Protein AF-A0AA39W4H6-F1 (afdb_monomer_lite)

Foldseek 3Di:
DWDKDFAACAPVGNPGHQWIWTKDDDPVPFIKIFIDRNPHGQFIDHLVQLQWHWDWDDDPPDIDTDIDHNDDDDPQKDWDWHCYNVRKTFIWIDGNPPPDDDIDTPGIRQDGPQQAEAQWAADPPDPQRIDHDPQWDFPPDPDPPCDDSRHTHTDGPVVVVVD

Radius of gyration: 19.24 Å; chains: 1; bounding box: 50×40×56 Å

pLDDT: mean 80.56, std 13.61, range [41.25, 98.0]

Sequence (163 aa):
MSWSLVSWKSSQDPAPGVFSLVMSSNFSFGGILNIKHGSKIYWRCNERLFNLSFTPDYYGDHMNLYLTWADDLIDSKISRLVLDVSGQLKLQSWLRTDGVQEWHTVQVSTCGRSGCGAFSICSKNAQSPCGCLPGFSYAESNDSSAQEPHEKDCIGLHQQQQQ

InterPro domains:
  IPR000858 S-locus glycoprotein domain [PF00954] (62-137)

Secondary structure (DSSP, 8-state):
---EEEEEEETTEEEEEEEEEEEEEETTTEEEEEEEETTEEEEEE-GGGGTEEEEEEEETTEEEEEEEESSPPPTTEEEEEEE-TTS-EEEEEEESSSS--SPEEEEETTS-TTSS-TTEEE-TTSSSSEEEPTTEEE----------GGG--EEEHHHHTT-

Structure (mmCIF, N/CA/C/O backbone):
data_AF-A0AA39W4H6-F1
#
_entry.id   AF-A0AA39W4H6-F1
#
loop_
_atom_site.group_PDB
_atom_site.id
_atom_site.type_symbol
_atom_site.label_atom_id
_atom_site.label_alt_id
_atom_site.label_comp_id
_atom_site.label_asym_id
_atom_site.label_entity_id
_atom_site.label_seq_id
_atom_site.pdbx_PDB_ins_code
_atom_site.Cartn_x
_atom_site.Cartn_y
_atom_site.Cartn_z
_atom_site.occupancy
_atom_site.B_iso_or_equiv
_atom_site.auth_seq_id
_atom_site.auth_comp_id
_atom_site.auth_asym_id
_atom_site.auth_atom_id
_atom_site.pdbx_PDB_model_num
ATOM 1 N N . MET A 1 1 ? -3.328 11.790 -17.886 1.00 45.91 1 MET A N 1
ATOM 2 C CA . MET A 1 1 ? -3.578 10.353 -17.623 1.00 45.91 1 MET A CA 1
ATOM 3 C C . MET A 1 1 ? -3.294 10.080 -16.154 1.00 45.91 1 MET A C 1
ATOM 5 O O . MET A 1 1 ? -2.212 10.427 -15.707 1.00 45.91 1 MET A O 1
ATOM 9 N N . SER A 1 2 ? -4.239 9.522 -15.391 1.00 63.03 2 SER A N 1
ATOM 10 C CA . SER A 1 2 ? -3.952 9.021 -14.039 1.00 63.03 2 SER A CA 1
ATOM 11 C C . SER A 1 2 ? -3.600 7.544 -14.149 1.00 63.03 2 SER A C 1
ATOM 13 O O . SER A 1 2 ? -4.468 6.725 -14.444 1.00 63.03 2 SER A O 1
ATOM 15 N N . TRP A 1 3 ? -2.335 7.194 -13.967 1.00 69.69 3 TRP A N 1
ATOM 16 C CA . TRP A 1 3 ? -1.955 5.798 -13.807 1.00 69.69 3 TRP A CA 1
ATOM 17 C C . TRP A 1 3 ? -2.554 5.250 -12.500 1.00 69.69 3 TRP A C 1
ATOM 19 O O . TRP A 1 3 ? -2.782 5.993 -11.541 1.00 69.69 3 TRP A O 1
ATOM 29 N N . SER A 1 4 ? -2.820 3.946 -12.460 1.00 85.12 4 SER A N 1
ATOM 30 C CA . SER A 1 4 ? -3.297 3.263 -11.256 1.00 85.12 4 SER A CA 1
ATOM 31 C C . SER A 1 4 ? -2.751 1.844 -11.196 1.00 85.12 4 SER A C 1
ATOM 33 O O . SER A 1 4 ? -2.795 1.134 -12.200 1.00 85.12 4 SER A O 1
ATOM 35 N N . LEU A 1 5 ? -2.296 1.413 -10.020 1.00 92.19 5 LEU A N 1
ATOM 36 C CA . LEU A 1 5 ? -2.004 0.003 -9.749 1.00 92.19 5 LEU A CA 1
ATOM 37 C C . LEU A 1 5 ? -3.264 -0.635 -9.156 1.00 92.19 5 LEU A C 1
ATOM 39 O O . LEU A 1 5 ? -3.752 -0.169 -8.129 1.00 92.19 5 LEU A O 1
ATOM 43 N N . VAL A 1 6 ? -3.796 -1.672 -9.798 1.00 95.56 6 VAL A N 1
ATOM 44 C CA . VAL A 1 6 ? -5.030 -2.355 -9.375 1.00 95.56 6 VAL A CA 1
ATOM 45 C C . VAL A 1 6 ? -4.673 -3.709 -8.774 1.00 95.56 6 VAL A C 1
ATOM 47 O O . VAL A 1 6 ? -3.803 -4.405 -9.301 1.00 95.56 6 VAL A O 1
ATOM 50 N N . SER A 1 7 ? -5.311 -4.066 -7.659 1.00 96.62 7 SER A N 1
ATOM 51 C CA . SER A 1 7 ? -5.107 -5.370 -7.031 1.00 96.62 7 SER A CA 1
ATOM 52 C C . SER A 1 7 ? -5.609 -6.487 -7.938 1.00 96.62 7 SER A C 1
ATOM 54 O O . SER A 1 7 ? -6.449 -6.279 -8.813 1.00 96.62 7 SER A O 1
ATOM 56 N N . TRP A 1 8 ? -5.154 -7.705 -7.682 1.00 97.56 8 TRP A N 1
ATOM 57 C CA . TRP A 1 8 ? -5.826 -8.883 -8.218 1.00 97.56 8 TRP A CA 1
ATOM 58 C C . TRP A 1 8 ? -7.174 -9.086 -7.529 1.00 97.56 8 TRP A C 1
ATOM 60 O O . TRP A 1 8 ? -7.406 -8.590 -6.419 1.00 97.56 8 TRP A O 1
ATOM 70 N N . LYS A 1 9 ? -8.061 -9.825 -8.191 1.00 97.00 9 LYS A N 1
ATOM 71 C CA . LYS A 1 9 ? -9.357 -10.217 -7.646 1.00 97.00 9 LYS A CA 1
ATOM 72 C C . LYS A 1 9 ? -9.206 -11.265 -6.550 1.00 97.00 9 LYS A C 1
ATOM 74 O O . LYS A 1 9 ? -9.920 -11.212 -5.555 1.00 97.00 9 LYS A O 1
ATOM 79 N N . SER A 1 10 ? -8.270 -12.199 -6.713 1.00 96.50 10 SER A N 1
ATOM 80 C CA . SER A 1 10 ? -7.883 -13.154 -5.671 1.00 96.50 10 SER A CA 1
ATOM 81 C C . SER A 1 10 ? -6.444 -13.635 -5.867 1.00 96.50 10 SER A C 1
ATOM 83 O O . SER A 1 10 ? -5.806 -13.312 -6.865 1.00 96.50 10 SER A O 1
ATOM 85 N N . SER A 1 11 ? -5.913 -14.422 -4.927 1.00 94.94 11 SER A N 1
ATOM 86 C CA . SER A 1 11 ? -4.561 -14.991 -5.050 1.00 94.94 11 SER A CA 1
ATOM 87 C C . SER A 1 11 ? -4.411 -15.959 -6.230 1.00 94.94 11 SER A C 1
ATOM 89 O O . SER A 1 11 ? -3.287 -16.233 -6.637 1.00 94.94 11 SER A O 1
ATOM 91 N N . GLN A 1 12 ? -5.526 -16.457 -6.776 1.00 97.69 12 GLN A N 1
ATOM 92 C CA . GLN A 1 12 ? -5.573 -17.390 -7.906 1.00 97.69 12 GLN A CA 1
ATOM 93 C C . GLN A 1 12 ? -6.157 -16.762 -9.182 1.00 97.69 12 GLN A C 1
ATOM 95 O O . GLN A 1 12 ? -6.126 -17.388 -10.236 1.00 97.69 12 GLN A O 1
ATOM 100 N N . ASP A 1 13 ? -6.698 -15.542 -9.099 1.00 97.44 13 ASP A N 1
ATOM 101 C CA . ASP A 1 13 ? -7.360 -14.858 -10.213 1.00 97.44 13 ASP A CA 1
ATOM 102 C C . ASP A 1 13 ? -6.750 -13.460 -10.413 1.00 97.44 13 ASP A C 1
ATOM 104 O O . ASP A 1 13 ? -7.047 -12.550 -9.626 1.00 97.44 13 ASP A O 1
ATOM 108 N N . PRO A 1 14 ? -5.912 -13.272 -11.452 1.00 96.50 14 PRO A N 1
ATOM 109 C CA . PRO A 1 14 ? -5.250 -12.007 -11.740 1.00 96.50 14 PRO A CA 1
ATOM 110 C C . PRO A 1 14 ? -6.162 -10.963 -12.392 1.00 96.50 14 PRO A C 1
ATOM 112 O O . PRO A 1 14 ? -5.690 -9.867 -12.704 1.00 96.50 14 PRO A O 1
ATOM 115 N N . ALA A 1 15 ? -7.447 -11.267 -12.617 1.00 98.00 15 ALA A N 1
ATOM 116 C CA . ALA A 1 15 ? -8.406 -10.269 -13.072 1.00 98.00 15 ALA A CA 1
ATOM 117 C C . ALA A 1 15 ? -8.431 -9.049 -12.123 1.00 98.00 15 ALA A C 1
ATOM 119 O O . ALA A 1 15 ? -8.141 -9.194 -10.931 1.00 98.00 15 ALA A O 1
ATOM 120 N N . PRO A 1 16 ? -8.792 -7.847 -12.614 1.00 96.69 16 PRO A N 1
ATOM 121 C CA . PRO A 1 16 ? -8.850 -6.646 -11.784 1.00 96.69 16 PRO A CA 1
ATOM 122 C C . PRO A 1 16 ? -9.739 -6.827 -10.547 1.00 96.69 16 PRO A C 1
ATOM 124 O O . PRO A 1 16 ? -10.905 -7.216 -10.647 1.00 96.69 16 PRO A O 1
ATOM 127 N N . GLY A 1 17 ? -9.167 -6.549 -9.378 1.00 95.62 17 GLY A N 1
ATOM 128 C CA . GLY A 1 17 ? -9.847 -6.560 -8.091 1.00 95.62 17 GLY A CA 1
ATOM 129 C C . GLY A 1 17 ? -10.504 -5.224 -7.746 1.00 95.62 17 GLY A C 1
ATOM 130 O O . GLY A 1 17 ? -10.637 -4.324 -8.573 1.00 95.62 17 GLY A O 1
ATOM 131 N N . VAL A 1 18 ? -10.927 -5.103 -6.487 1.00 95.00 18 VAL A N 1
ATOM 132 C CA . VAL A 1 18 ? -11.693 -3.948 -5.982 1.00 95.00 18 VAL A CA 1
ATOM 133 C C . VAL A 1 18 ? -10.822 -2.820 -5.427 1.00 95.00 18 VAL A C 1
ATOM 135 O O . VAL A 1 18 ? -11.333 -1.725 -5.168 1.00 95.00 18 VAL A O 1
ATOM 138 N N . PHE A 1 19 ? -9.522 -3.068 -5.240 1.00 94.81 19 PHE A N 1
ATOM 139 C CA . PHE A 1 19 ? -8.594 -2.084 -4.700 1.00 94.81 19 PHE A CA 1
ATOM 140 C C . PHE A 1 19 ? -7.743 -1.451 -5.794 1.00 94.81 19 PHE A C 1
ATOM 142 O O . PHE A 1 19 ? -7.209 -2.135 -6.667 1.00 94.81 19 PHE A O 1
ATOM 149 N N . SER A 1 20 ? -7.555 -0.136 -5.710 1.00 94.62 20 SER A N 1
ATOM 150 C CA . SER A 1 20 ? -6.667 0.591 -6.619 1.00 94.62 20 SER A CA 1
ATOM 151 C C . SER A 1 20 ? -5.818 1.607 -5.872 1.00 94.62 20 SER A C 1
ATOM 153 O O . SER A 1 20 ? -6.350 2.420 -5.117 1.00 94.62 20 SER A O 1
ATOM 155 N N . LEU A 1 21 ? -4.516 1.609 -6.133 1.00 92.44 21 LEU A N 1
ATOM 156 C CA . LEU A 1 21 ? -3.599 2.660 -5.727 1.00 92.44 21 LEU A CA 1
ATOM 157 C C . LEU A 1 21 ? -3.635 3.769 -6.777 1.00 92.44 21 LEU A C 1
ATOM 159 O O . LEU A 1 21 ? -3.317 3.542 -7.946 1.00 92.44 21 LEU A O 1
ATOM 163 N N . VAL A 1 22 ? -3.995 4.969 -6.338 1.00 90.19 22 VAL A N 1
ATOM 164 C CA . VAL A 1 22 ? -4.007 6.174 -7.159 1.00 90.19 22 VAL A CA 1
ATOM 165 C C . VAL A 1 22 ? -3.214 7.286 -6.498 1.00 90.19 22 VAL A C 1
ATOM 167 O O . VAL A 1 22 ? -3.185 7.452 -5.273 1.00 90.19 22 VAL A O 1
ATOM 170 N N . MET A 1 23 ? -2.594 8.081 -7.350 1.00 83.69 23 MET A N 1
ATOM 171 C CA . MET A 1 23 ? -1.790 9.214 -6.956 1.00 83.69 23 MET A CA 1
ATOM 172 C C . MET A 1 23 ? -2.617 10.499 -6.997 1.00 83.69 23 MET A C 1
ATOM 174 O O . MET A 1 23 ? -3.350 10.751 -7.951 1.00 83.69 23 MET A O 1
ATOM 178 N N . SER A 1 24 ? -2.464 11.333 -5.974 1.00 80.12 24 SER A N 1
ATOM 179 C CA . SER A 1 24 ? -2.882 12.734 -6.020 1.00 80.12 24 SER A CA 1
ATOM 180 C C . SER A 1 24 ? -1.693 13.592 -5.617 1.00 80.12 24 SER A C 1
ATOM 182 O O . SER A 1 24 ? -1.200 13.454 -4.497 1.00 80.12 24 SER A O 1
ATOM 184 N N . SER A 1 25 ? -1.216 14.456 -6.508 1.00 67.50 25 SER A N 1
ATOM 185 C CA . SER A 1 25 ? -0.236 15.473 -6.141 1.00 67.50 25 SER A CA 1
ATOM 186 C C . SER A 1 25 ? -0.951 16.735 -5.682 1.00 67.50 25 SER A C 1
ATOM 188 O O . SER A 1 25 ? -1.947 17.158 -6.267 1.00 67.50 25 SER A O 1
ATOM 190 N N . ASN A 1 26 ? -0.437 17.343 -4.621 1.00 63.56 26 ASN A N 1
ATOM 191 C CA . ASN A 1 26 ? -0.724 18.732 -4.322 1.00 63.56 26 ASN A CA 1
ATOM 192 C C . ASN A 1 26 ? 0.633 19.432 -4.313 1.00 63.56 26 ASN A C 1
ATOM 194 O O . ASN A 1 26 ? 1.463 19.140 -3.455 1.00 63.56 26 ASN A O 1
ATOM 198 N N . PHE A 1 27 ? 0.887 20.277 -5.316 1.00 56.06 27 PHE A N 1
ATOM 199 C CA . PHE A 1 27 ? 2.217 20.825 -5.626 1.00 56.06 27 PHE A CA 1
ATOM 200 C C . PHE A 1 27 ? 2.916 21.494 -4.431 1.00 56.06 27 PHE A C 1
ATOM 202 O O . PHE A 1 27 ? 4.137 21.597 -4.414 1.00 56.06 27 PHE A O 1
ATOM 209 N N . SER A 1 28 ? 2.162 21.895 -3.408 1.00 58.03 28 SER A N 1
ATOM 210 C CA . SER A 1 28 ? 2.679 22.554 -2.209 1.00 58.03 28 SER A CA 1
ATOM 211 C C . SER A 1 28 ? 3.132 21.617 -1.077 1.00 58.03 28 SER A C 1
ATOM 213 O O . SER A 1 28 ? 3.814 22.086 -0.172 1.00 58.03 28 SER A O 1
ATOM 215 N N . PHE A 1 29 ? 2.772 20.324 -1.075 1.00 55.12 29 PHE A N 1
ATOM 216 C CA . PHE A 1 29 ? 2.934 19.450 0.110 1.00 55.12 29 PHE A CA 1
ATOM 217 C C . PHE A 1 29 ? 3.589 18.090 -0.168 1.00 55.12 29 PHE A C 1
ATOM 219 O O . PHE A 1 29 ? 3.551 17.197 0.680 1.00 55.12 29 PHE A O 1
ATOM 226 N N . GLY A 1 30 ? 4.196 17.929 -1.343 1.00 67.31 30 GLY A N 1
ATOM 227 C CA . GLY A 1 30 ? 4.603 16.616 -1.821 1.00 67.31 30 GLY A CA 1
ATOM 228 C C . GLY A 1 30 ? 3.392 15.801 -2.258 1.00 67.31 30 GLY A C 1
ATOM 229 O O . GLY A 1 30 ? 2.287 16.311 -2.477 1.00 67.31 30 GLY A O 1
ATOM 230 N N . GLY A 1 31 ? 3.610 14.517 -2.448 1.00 78.69 31 GLY A N 1
ATOM 231 C CA . GLY A 1 31 ? 2.595 13.673 -3.014 1.00 78.69 31 GLY A CA 1
ATOM 232 C C . GLY A 1 31 ? 1.776 12.890 -1.997 1.00 78.69 31 GLY A C 1
ATOM 233 O O . GLY A 1 31 ? 2.066 12.819 -0.799 1.00 78.69 31 GLY A O 1
ATOM 234 N N . ILE A 1 32 ? 0.661 12.342 -2.467 1.00 86.06 32 ILE A N 1
ATOM 235 C CA . ILE A 1 32 ? -0.212 11.513 -1.649 1.00 86.06 32 ILE A CA 1
ATOM 236 C C . ILE A 1 32 ? -0.562 10.247 -2.422 1.00 86.06 32 ILE A C 1
ATOM 238 O O . ILE A 1 32 ? -1.083 10.291 -3.541 1.00 86.06 32 ILE A O 1
ATOM 242 N N . LEU A 1 33 ? -0.302 9.114 -1.778 1.00 88.56 33 LEU A N 1
ATOM 243 C CA . LEU A 1 33 ? -0.764 7.799 -2.183 1.00 88.56 33 LEU A CA 1
ATOM 244 C C . LEU A 1 33 ? -2.130 7.543 -1.557 1.00 88.56 33 LEU A C 1
ATOM 246 O O . LEU A 1 33 ? -2.301 7.675 -0.343 1.00 88.56 33 LEU A O 1
ATOM 250 N N . ASN A 1 34 ? -3.098 7.162 -2.384 1.00 89.81 34 ASN A N 1
ATOM 251 C CA . ASN A 1 34 ? -4.436 6.790 -1.945 1.00 89.81 34 ASN A CA 1
ATOM 252 C C . ASN A 1 34 ? -4.719 5.362 -2.402 1.00 89.81 34 ASN A C 1
ATOM 254 O O . ASN A 1 34 ? -4.636 5.081 -3.595 1.00 89.81 34 ASN A O 1
ATOM 258 N N . ILE A 1 35 ? -5.109 4.484 -1.485 1.00 92.00 35 ILE A N 1
ATOM 259 C CA . ILE A 1 35 ? -5.711 3.201 -1.844 1.00 92.00 35 ILE A CA 1
ATOM 260 C C . ILE A 1 35 ? -7.218 3.396 -1.769 1.00 92.00 35 ILE A C 1
ATOM 262 O O . ILE A 1 35 ? -7.759 3.808 -0.739 1.00 92.00 35 ILE A O 1
ATOM 266 N N . LYS A 1 36 ? -7.887 3.138 -2.885 1.00 91.88 36 LYS A N 1
ATOM 267 C CA . LYS A 1 36 ? -9.340 3.142 -2.979 1.00 91.88 36 LYS A CA 1
ATOM 268 C C . LYS A 1 36 ? -9.881 1.729 -2.860 1.00 91.88 36 LYS A C 1
ATOM 270 O O . LYS A 1 36 ? -9.279 0.815 -3.412 1.00 91.88 36 LYS A O 1
ATOM 275 N N . HIS A 1 37 ? -11.030 1.597 -2.210 1.00 91.44 37 HIS A N 1
ATOM 276 C CA . HIS A 1 37 ? -11.903 0.433 -2.292 1.00 91.44 37 HIS A CA 1
ATOM 277 C C . HIS A 1 37 ? -13.143 0.858 -3.093 1.00 91.44 37 HIS A C 1
ATOM 279 O O . HIS A 1 37 ? -13.986 1.619 -2.606 1.00 91.44 37 HIS A O 1
ATOM 285 N N . GLY A 1 38 ? -13.192 0.485 -4.374 1.00 87.88 38 GLY A N 1
ATOM 286 C CA . GLY A 1 38 ? -14.148 1.061 -5.323 1.00 87.88 38 GLY A CA 1
ATOM 287 C C . GLY A 1 38 ? -13.985 2.584 -5.452 1.00 87.88 38 GLY A C 1
ATOM 288 O O . GLY A 1 38 ? -12.946 3.078 -5.890 1.00 87.88 38 GLY A O 1
ATOM 289 N N . SER A 1 39 ? -15.011 3.351 -5.070 1.00 85.50 39 SER A N 1
ATOM 290 C CA . SER A 1 39 ? -14.997 4.822 -5.129 1.00 85.50 39 SER A CA 1
ATOM 291 C C . SER A 1 39 ? -14.483 5.502 -3.853 1.00 85.50 39 SER A C 1
ATOM 293 O O . SER A 1 39 ? -14.145 6.688 -3.895 1.00 85.50 39 SER A O 1
ATOM 295 N N . LYS A 1 40 ? -14.400 4.778 -2.729 1.00 86.81 40 LYS A N 1
ATOM 296 C CA . LYS A 1 40 ? -14.022 5.332 -1.422 1.00 86.81 40 LYS A CA 1
ATOM 297 C C . LYS A 1 40 ? -12.515 5.282 -1.222 1.00 86.81 40 LYS A C 1
ATOM 299 O O . LYS A 1 40 ? -11.871 4.310 -1.607 1.00 86.81 40 LYS A O 1
ATOM 304 N N . ILE A 1 41 ? -11.950 6.312 -0.595 1.00 86.12 41 ILE A N 1
ATOM 305 C CA . ILE A 1 41 ? -10.551 6.297 -0.156 1.00 86.12 41 ILE A CA 1
ATOM 306 C C . ILE A 1 41 ? -10.498 5.527 1.158 1.00 86.12 41 ILE A C 1
ATOM 308 O O . ILE A 1 41 ? -10.953 6.027 2.178 1.00 86.12 41 ILE A O 1
ATOM 312 N N . TYR A 1 42 ? -9.955 4.319 1.090 1.00 83.56 42 TYR A N 1
ATOM 313 C CA . TYR A 1 42 ? -9.783 3.414 2.221 1.00 83.56 42 TYR A CA 1
ATOM 314 C C . TYR A 1 42 ? -8.515 3.761 3.013 1.00 83.56 42 TYR A C 1
ATOM 316 O O . TYR A 1 42 ? -8.503 3.801 4.237 1.00 83.56 42 TYR A O 1
ATOM 324 N N . TRP A 1 43 ? -7.430 4.094 2.311 1.00 87.69 43 TRP A N 1
ATOM 325 C CA . TRP A 1 43 ? -6.150 4.401 2.942 1.00 87.69 43 TRP A CA 1
ATOM 326 C C . TRP A 1 43 ? -5.448 5.567 2.258 1.00 87.69 43 TRP A C 1
ATOM 328 O O . TRP A 1 43 ? -5.513 5.725 1.036 1.00 87.69 43 TRP A O 1
ATOM 338 N N . ARG A 1 44 ? -4.732 6.370 3.048 1.00 87.75 44 ARG A N 1
ATOM 339 C CA . ARG A 1 44 ? -3.934 7.499 2.568 1.00 87.75 44 ARG A CA 1
ATOM 340 C C . ARG A 1 44 ? -2.618 7.632 3.327 1.00 87.75 44 ARG A C 1
ATOM 342 O O . ARG A 1 44 ? -2.608 7.640 4.559 1.00 87.75 44 ARG A O 1
ATOM 349 N N . CYS A 1 45 ? -1.522 7.849 2.606 1.00 85.81 45 CYS A N 1
ATOM 350 C CA . CYS A 1 45 ? -0.248 8.276 3.188 1.00 85.81 45 CYS A CA 1
ATOM 351 C C . CYS A 1 45 ? 0.599 9.061 2.178 1.00 85.81 45 CYS A C 1
ATOM 353 O O . CYS A 1 45 ? 0.257 9.155 1.001 1.00 85.81 45 CYS A O 1
ATOM 355 N N . ASN A 1 46 ? 1.704 9.628 2.647 1.00 87.00 46 ASN A N 1
ATOM 356 C CA . ASN A 1 46 ? 2.715 10.244 1.794 1.00 87.00 46 ASN A CA 1
ATOM 357 C C . ASN A 1 46 ? 3.621 9.163 1.158 1.00 87.00 46 ASN A C 1
ATOM 359 O O . ASN A 1 46 ? 3.829 8.099 1.745 1.00 87.00 46 ASN A O 1
ATOM 363 N N . GLU A 1 47 ? 4.167 9.436 -0.029 1.00 83.75 47 GLU A N 1
ATOM 364 C CA . GLU A 1 47 ? 5.071 8.546 -0.780 1.00 83.75 47 GLU A CA 1
ATOM 365 C C . GLU A 1 47 ? 6.277 8.054 0.008 1.00 83.75 47 GLU A C 1
ATOM 367 O O . GLU A 1 47 ? 6.715 6.914 -0.173 1.00 83.75 47 GLU A O 1
ATOM 372 N N . ARG A 1 48 ? 6.788 8.889 0.917 1.00 84.62 48 ARG A N 1
ATOM 373 C CA . ARG A 1 48 ? 8.013 8.615 1.667 1.00 84.62 48 ARG A CA 1
ATOM 374 C C . ARG A 1 48 ? 7.888 7.373 2.540 1.00 84.62 48 ARG A C 1
ATOM 376 O O . ARG A 1 48 ? 8.900 6.745 2.828 1.00 84.62 48 ARG A O 1
ATOM 383 N N . LEU A 1 49 ? 6.665 6.967 2.909 1.00 84.44 49 LEU A N 1
ATOM 384 C CA . LEU A 1 49 ? 6.438 5.731 3.667 1.00 84.44 49 LEU A CA 1
ATOM 385 C C . LEU A 1 49 ? 7.039 4.504 2.964 1.00 84.44 49 LEU A C 1
ATOM 387 O O . LEU A 1 49 ? 7.497 3.585 3.642 1.00 84.44 49 LEU A O 1
ATOM 391 N N . PHE A 1 50 ? 7.034 4.497 1.630 1.00 86.81 50 PHE A N 1
ATOM 392 C CA . PHE A 1 50 ? 7.529 3.405 0.792 1.00 86.81 50 PHE A CA 1
ATOM 393 C C . PHE A 1 50 ? 8.858 3.731 0.093 1.00 86.81 50 PHE A C 1
ATOM 395 O O . PHE A 1 50 ? 9.238 3.022 -0.834 1.00 86.81 50 PHE A O 1
ATOM 402 N N . ASN A 1 51 ? 9.563 4.777 0.537 1.00 86.12 51 ASN A N 1
ATOM 403 C CA . ASN A 1 51 ? 10.774 5.298 -0.104 1.00 86.12 51 ASN A CA 1
ATOM 404 C C . ASN A 1 51 ? 10.584 5.637 -1.594 1.00 86.12 51 ASN A C 1
ATOM 406 O O . ASN A 1 51 ? 11.404 5.297 -2.449 1.00 86.12 51 ASN A O 1
ATOM 410 N N . LEU A 1 52 ? 9.452 6.264 -1.908 1.00 86.69 52 LEU A N 1
ATOM 411 C CA . LEU A 1 52 ? 9.113 6.679 -3.262 1.00 86.69 52 LEU A CA 1
ATOM 412 C C . LEU A 1 52 ? 9.203 8.198 -3.384 1.00 86.69 52 LEU A C 1
ATOM 414 O O . LEU A 1 52 ? 9.041 8.918 -2.399 1.00 86.69 52 LEU A O 1
ATOM 418 N N . SER A 1 53 ? 9.431 8.668 -4.604 1.00 84.75 53 SER A N 1
ATOM 419 C CA . SER A 1 53 ? 9.500 10.078 -4.957 1.00 84.75 53 SER A CA 1
ATOM 420 C C . SER A 1 53 ? 8.629 10.373 -6.171 1.00 84.75 53 SER A C 1
ATOM 422 O O . SER A 1 53 ? 8.498 9.563 -7.092 1.00 84.75 53 SER A O 1
ATOM 424 N N . PHE A 1 54 ? 8.013 11.548 -6.146 1.00 81.69 54 PHE A N 1
ATOM 425 C CA . PHE A 1 54 ? 7.269 12.097 -7.264 1.00 81.69 54 PHE A CA 1
ATOM 426 C C . PHE A 1 54 ? 8.241 12.862 -8.163 1.00 81.69 54 PHE A C 1
ATOM 428 O O . PHE A 1 54 ? 8.726 13.928 -7.782 1.00 81.69 54 PHE A O 1
ATOM 435 N N . THR A 1 55 ? 8.499 12.335 -9.355 1.00 80.12 55 THR A N 1
ATOM 436 C CA . THR A 1 55 ? 9.435 12.936 -10.308 1.00 80.12 55 THR A CA 1
ATOM 437 C C . THR A 1 55 ? 8.660 13.573 -11.456 1.00 80.12 55 THR A C 1
ATOM 439 O O . THR A 1 55 ? 7.915 12.865 -12.147 1.00 80.12 55 THR A O 1
ATOM 442 N N . PRO A 1 56 ? 8.784 14.899 -11.655 1.00 80.50 56 PRO A N 1
ATOM 443 C CA . PRO A 1 56 ? 8.206 15.558 -12.809 1.00 80.50 56 PRO A CA 1
ATOM 444 C C . PRO A 1 56 ? 9.021 15.214 -14.056 1.00 80.50 56 PRO A C 1
ATOM 446 O O . PRO A 1 56 ? 10.250 15.195 -14.028 1.00 80.50 56 PRO A O 1
ATOM 449 N N . ASP A 1 57 ? 8.319 14.975 -15.150 1.00 82.12 57 ASP A N 1
ATOM 450 C CA . ASP A 1 57 ? 8.888 14.795 -16.477 1.00 82.12 57 ASP A CA 1
ATOM 451 C C . ASP A 1 57 ? 8.224 15.795 -17.419 1.00 82.12 57 ASP A C 1
ATOM 453 O O . ASP A 1 57 ? 6.993 15.872 -17.497 1.00 82.12 57 ASP A O 1
ATOM 457 N N . TYR A 1 58 ? 9.042 16.589 -18.097 1.00 83.31 58 TYR A N 1
ATOM 458 C CA . TYR A 1 58 ? 8.585 17.688 -18.934 1.00 83.31 58 TYR A CA 1
ATOM 459 C C . TYR A 1 58 ? 8.771 17.309 -20.399 1.00 83.31 58 TYR A C 1
ATOM 461 O O . TYR A 1 58 ? 9.894 17.141 -20.872 1.00 83.31 58 TYR A O 1
ATOM 469 N N . TYR A 1 59 ? 7.664 17.212 -21.130 1.00 80.88 59 TYR A N 1
ATOM 470 C CA . TYR A 1 59 ? 7.659 16.983 -22.570 1.00 80.88 59 TYR A CA 1
ATOM 471 C C . TYR A 1 59 ? 7.010 18.178 -23.277 1.00 80.88 59 TYR A C 1
ATOM 473 O O . TYR A 1 59 ? 5.784 18.267 -23.408 1.00 80.88 59 TYR A O 1
ATOM 481 N N . GLY A 1 60 ? 7.847 19.130 -23.704 1.00 83.81 60 GLY A N 1
ATOM 482 C CA . GLY A 1 60 ? 7.389 20.443 -24.165 1.00 83.81 60 GLY A CA 1
ATOM 483 C C . GLY A 1 60 ? 6.685 21.195 -23.032 1.00 83.81 60 GLY A C 1
ATOM 484 O O . GLY A 1 60 ? 7.227 21.292 -21.934 1.00 83.81 60 GLY A O 1
ATOM 485 N N . ASP A 1 61 ? 5.458 21.656 -23.282 1.00 82.75 61 ASP A N 1
ATOM 486 C CA . ASP A 1 61 ? 4.624 22.355 -22.288 1.00 82.75 61 ASP A CA 1
ATOM 487 C C . ASP A 1 61 ? 3.797 21.402 -21.402 1.00 82.75 61 ASP A C 1
ATOM 489 O O . ASP A 1 61 ? 3.067 21.838 -20.509 1.00 82.75 61 ASP A O 1
ATOM 493 N N . HIS A 1 62 ? 3.885 20.088 -21.635 1.00 78.06 62 HIS A N 1
ATOM 494 C CA . HIS A 1 62 ? 3.186 19.090 -20.832 1.00 78.06 62 HIS A CA 1
ATOM 495 C C . HIS A 1 62 ? 4.090 18.580 -19.712 1.00 78.06 62 HIS A C 1
ATOM 497 O O . HIS A 1 62 ? 5.180 18.066 -19.958 1.00 78.06 62 HIS A O 1
ATOM 503 N N . MET A 1 63 ? 3.596 18.656 -18.479 1.00 77.25 63 MET A N 1
ATOM 504 C CA . MET A 1 63 ? 4.231 18.038 -17.320 1.00 77.25 63 MET A CA 1
ATOM 505 C C . MET A 1 63 ? 3.503 16.742 -16.966 1.00 77.25 63 MET A C 1
ATOM 507 O O . MET A 1 63 ? 2.315 16.751 -16.633 1.00 77.25 63 MET A O 1
ATOM 511 N N . ASN A 1 64 ? 4.235 15.634 -16.995 1.00 79.94 64 ASN A N 1
ATOM 512 C CA . ASN A 1 64 ? 3.810 14.358 -16.442 1.00 79.94 64 ASN A CA 1
ATOM 513 C C . ASN A 1 64 ? 4.437 14.156 -15.065 1.00 79.94 64 ASN A C 1
ATOM 515 O O . ASN A 1 64 ? 5.500 14.690 -14.757 1.00 79.94 64 ASN A O 1
ATOM 519 N N . LEU A 1 65 ? 3.760 13.381 -14.224 1.00 79.12 65 LEU A N 1
ATOM 520 C CA . LEU A 1 65 ? 4.213 13.109 -12.870 1.00 79.12 65 LEU A CA 1
ATOM 521 C C . LEU A 1 65 ? 4.234 11.607 -12.631 1.00 79.12 65 LEU A C 1
ATOM 523 O O . LEU A 1 65 ? 3.195 10.938 -12.676 1.00 79.12 65 LEU A O 1
ATOM 527 N N . TYR A 1 66 ? 5.429 11.093 -12.371 1.00 80.12 66 TYR A N 1
ATOM 528 C CA . TYR A 1 66 ? 5.668 9.673 -12.171 1.00 80.12 66 TYR A CA 1
ATOM 529 C C . TYR A 1 66 ? 6.063 9.394 -10.727 1.00 80.12 66 TYR A C 1
ATOM 531 O O . TYR A 1 66 ? 6.694 10.218 -10.066 1.00 80.12 66 TYR A O 1
ATOM 539 N N . LEU A 1 67 ? 5.689 8.212 -10.239 1.00 83.00 67 LEU A N 1
ATOM 540 C CA . LEU A 1 67 ? 6.227 7.670 -8.998 1.00 83.00 67 LEU A CA 1
ATOM 541 C C . LEU A 1 67 ? 7.445 6.826 -9.340 1.00 83.00 67 LEU A C 1
ATOM 543 O O . LEU A 1 67 ? 7.334 5.889 -10.130 1.00 83.00 67 LEU A O 1
ATOM 547 N N . THR A 1 68 ? 8.577 7.126 -8.726 1.00 85.12 68 THR A N 1
ATOM 548 C CA . THR A 1 68 ? 9.789 6.315 -8.841 1.00 85.12 68 THR A CA 1
ATOM 549 C C . THR A 1 68 ? 10.420 6.111 -7.468 1.00 85.12 68 THR A C 1
ATOM 551 O O . THR A 1 68 ? 9.941 6.646 -6.466 1.00 85.12 68 THR A O 1
ATOM 554 N N . TRP A 1 69 ? 11.462 5.293 -7.400 1.00 85.31 69 TRP A N 1
ATOM 555 C CA . TRP A 1 69 ? 12.266 5.120 -6.194 1.00 85.31 69 TRP A CA 1
ATOM 556 C C . TRP A 1 69 ? 12.952 6.438 -5.826 1.00 85.31 69 TRP A C 1
ATOM 558 O O . TRP A 1 69 ? 13.409 7.162 -6.707 1.00 85.31 69 TRP A O 1
ATOM 568 N N . ALA A 1 70 ? 12.978 6.770 -4.533 1.00 79.00 70 ALA A N 1
ATOM 569 C CA . ALA A 1 70 ? 13.635 7.989 -4.061 1.00 79.00 70 ALA A CA 1
ATOM 570 C C . ALA A 1 70 ? 15.169 7.910 -4.152 1.00 79.00 70 ALA A C 1
ATOM 572 O O . ALA A 1 70 ? 15.809 8.936 -4.362 1.00 79.00 70 ALA A O 1
ATOM 573 N N . ASP A 1 71 ? 15.720 6.700 -4.044 1.00 75.06 71 ASP A N 1
ATOM 574 C CA . ASP A 1 71 ? 17.149 6.415 -4.156 1.00 75.06 71 ASP A CA 1
ATOM 575 C C . ASP A 1 71 ? 17.429 5.547 -5.387 1.00 75.06 71 ASP A C 1
ATOM 577 O O . ASP A 1 71 ? 16.566 4.777 -5.830 1.00 75.06 71 ASP A O 1
ATOM 581 N N . ASP A 1 72 ? 18.662 5.615 -5.893 1.00 64.75 72 ASP A N 1
ATOM 582 C CA . ASP A 1 72 ? 19.138 4.697 -6.921 1.00 64.75 72 ASP A CA 1
ATOM 583 C C . ASP A 1 72 ? 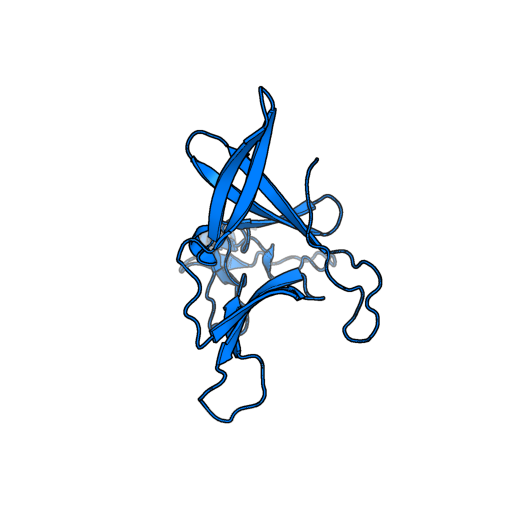19.065 3.255 -6.402 1.00 64.75 72 ASP A C 1
ATOM 585 O O . ASP A 1 72 ? 19.538 2.918 -5.311 1.00 64.75 72 ASP A O 1
ATOM 589 N N . LEU A 1 73 ? 18.427 2.387 -7.185 1.00 62.97 73 LEU A N 1
ATOM 590 C CA . LEU A 1 73 ? 18.288 0.976 -6.849 1.00 62.97 73 LEU A CA 1
ATOM 591 C C . LEU A 1 73 ? 19.677 0.340 -6.696 1.00 62.97 73 LEU A C 1
ATOM 593 O O . LEU A 1 73 ? 20.476 0.332 -7.628 1.00 62.97 73 LEU A O 1
ATOM 597 N N . ILE A 1 74 ? 19.954 -0.220 -5.517 1.00 64.31 74 ILE A N 1
ATOM 598 C CA . ILE A 1 74 ? 21.196 -0.953 -5.243 1.00 64.31 74 ILE A CA 1
ATOM 599 C C . ILE A 1 74 ? 21.209 -2.238 -6.086 1.00 64.31 74 ILE A C 1
ATOM 601 O O . ILE A 1 74 ? 20.303 -3.064 -5.974 1.00 64.31 74 ILE A O 1
ATOM 605 N N . ASP A 1 75 ? 22.266 -2.431 -6.876 1.00 67.44 75 ASP A N 1
ATOM 606 C CA . ASP A 1 75 ? 22.381 -3.442 -7.946 1.00 67.44 75 ASP A CA 1
ATOM 607 C C . ASP A 1 75 ? 22.207 -4.913 -7.481 1.00 67.44 75 ASP A C 1
ATOM 609 O O . ASP A 1 75 ? 21.868 -5.812 -8.252 1.00 67.44 75 ASP A O 1
ATOM 613 N N . SER A 1 76 ? 22.375 -5.184 -6.181 1.00 72.56 76 SER A N 1
ATOM 614 C CA . SER A 1 76 ? 22.210 -6.519 -5.585 1.00 72.56 76 SER A CA 1
ATOM 615 C C . SER A 1 76 ? 20.772 -6.870 -5.165 1.00 72.56 76 SER A C 1
ATOM 617 O O . SER A 1 76 ? 20.511 -8.015 -4.772 1.00 72.56 76 SER A O 1
ATOM 619 N N . LYS A 1 77 ? 19.828 -5.922 -5.249 1.00 82.06 77 LYS A N 1
ATOM 620 C CA . LYS A 1 77 ? 18.465 -6.053 -4.715 1.00 82.06 77 LYS A CA 1
ATOM 621 C C . LYS A 1 77 ? 17.412 -5.747 -5.776 1.00 82.06 77 LYS A C 1
ATOM 623 O O . LYS A 1 77 ? 17.342 -4.645 -6.309 1.00 82.06 77 LYS A O 1
ATOM 628 N N . ILE A 1 78 ? 16.501 -6.690 -6.006 1.00 86.81 78 ILE A N 1
ATOM 629 C CA . ILE A 1 78 ? 15.288 -6.435 -6.791 1.00 86.81 78 ILE A CA 1
ATOM 630 C C . ILE A 1 78 ? 14.200 -5.962 -5.826 1.00 86.81 78 ILE A C 1
ATOM 632 O O . ILE A 1 78 ? 13.955 -6.615 -4.813 1.00 86.81 78 ILE A O 1
ATOM 636 N N . SER A 1 79 ? 13.535 -4.844 -6.126 1.00 87.44 79 SER A N 1
ATOM 637 C CA . SER A 1 79 ? 12.430 -4.313 -5.314 1.00 87.44 79 SER A CA 1
ATOM 638 C C . SER A 1 79 ? 11.163 -4.145 -6.148 1.00 87.44 79 SER A C 1
ATOM 640 O O . SER A 1 79 ? 11.233 -3.823 -7.333 1.00 87.44 79 SER A O 1
ATOM 642 N N . ARG A 1 80 ? 9.996 -4.354 -5.532 1.00 90.75 80 ARG A N 1
ATOM 643 C CA . ARG A 1 80 ? 8.691 -4.146 -6.174 1.00 90.75 80 ARG A CA 1
ATOM 644 C C . ARG A 1 80 ? 7.648 -3.623 -5.195 1.00 90.75 80 ARG A C 1
ATOM 646 O O . ARG A 1 80 ? 7.678 -3.951 -4.009 1.00 90.75 80 ARG A O 1
ATOM 653 N N . LEU A 1 81 ? 6.690 -2.870 -5.722 1.00 91.88 81 LEU A N 1
ATOM 654 C CA . LEU A 1 81 ? 5.450 -2.535 -5.0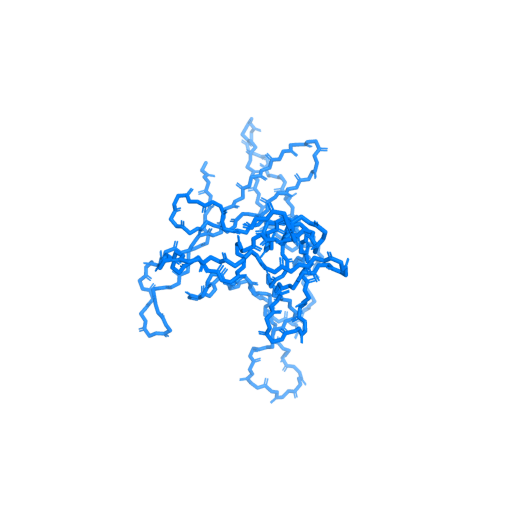29 1.00 91.88 81 LEU A CA 1
ATOM 655 C C . LEU A 1 81 ? 4.354 -3.500 -5.464 1.00 91.88 81 LEU A C 1
ATOM 657 O O . LEU A 1 81 ? 4.166 -3.733 -6.656 1.00 91.88 81 LEU A O 1
ATOM 661 N N . VAL A 1 82 ? 3.621 -4.042 -4.499 1.00 94.69 82 VAL A N 1
ATOM 662 C CA . VAL A 1 82 ? 2.486 -4.934 -4.740 1.00 94.69 82 VAL A CA 1
ATOM 663 C C . VAL A 1 82 ? 1.293 -4.409 -3.965 1.00 94.69 82 VAL A C 1
ATOM 665 O O . VAL A 1 82 ? 1.363 -4.294 -2.745 1.00 94.69 82 VAL A O 1
ATOM 668 N N . LEU A 1 83 ? 0.203 -4.102 -4.666 1.00 95.25 83 LEU A N 1
ATOM 669 C CA . LEU A 1 83 ? -1.103 -3.935 -4.042 1.00 95.25 83 LEU A CA 1
ATOM 670 C C . LEU A 1 83 ? -1.772 -5.306 -4.010 1.00 95.25 83 LEU A C 1
ATOM 672 O O . LEU A 1 83 ? -2.163 -5.833 -5.053 1.00 95.25 83 LEU A O 1
ATOM 676 N N . ASP A 1 84 ? -1.830 -5.912 -2.831 1.00 94.31 84 ASP A N 1
ATOM 677 C CA . ASP A 1 84 ? -2.374 -7.255 -2.699 1.00 94.31 84 ASP A CA 1
ATOM 678 C C . ASP A 1 84 ? -3.909 -7.275 -2.689 1.00 94.31 84 ASP A C 1
ATOM 680 O O . ASP A 1 84 ? -4.585 -6.245 -2.660 1.00 94.31 84 ASP A O 1
ATOM 684 N N . VAL A 1 85 ? -4.461 -8.485 -2.716 1.00 94.94 85 VAL A N 1
ATOM 685 C CA . VAL A 1 85 ? -5.908 -8.744 -2.767 1.00 94.94 85 VAL A CA 1
ATOM 686 C C . VAL A 1 85 ? -6.664 -8.244 -1.532 1.00 94.94 85 VAL A C 1
ATOM 688 O O . VAL A 1 85 ? -7.877 -8.088 -1.595 1.00 94.94 85 VAL A O 1
ATOM 691 N N . SER A 1 86 ? -5.961 -7.983 -0.423 1.00 90.62 86 SER A N 1
ATOM 692 C CA . SER A 1 86 ? -6.529 -7.411 0.805 1.00 90.62 86 SER A CA 1
ATOM 693 C C . SER A 1 86 ? -6.510 -5.881 0.815 1.00 90.62 86 SER A C 1
ATOM 695 O O . SER A 1 86 ? -6.883 -5.266 1.809 1.00 90.62 86 SER A O 1
ATOM 697 N N . GLY A 1 87 ? -6.038 -5.251 -0.266 1.00 90.75 87 GLY A N 1
ATOM 698 C CA . GLY A 1 87 ? -5.901 -3.801 -0.344 1.00 90.75 87 GLY A CA 1
ATOM 699 C C . GLY A 1 87 ? -4.687 -3.267 0.413 1.00 90.75 87 GLY A C 1
ATOM 700 O O . GLY A 1 87 ? -4.609 -2.065 0.666 1.00 90.75 87 GLY A O 1
ATOM 701 N N . GLN A 1 88 ? -3.724 -4.125 0.767 1.00 90.94 88 GLN A N 1
ATOM 702 C CA . GLN A 1 88 ? -2.475 -3.694 1.386 1.00 90.94 88 GLN A CA 1
ATOM 703 C C . GLN A 1 88 ? -1.407 -3.441 0.326 1.00 90.94 88 GLN A C 1
ATOM 705 O O . GLN A 1 88 ? -1.087 -4.309 -0.488 1.00 90.94 88 GLN A O 1
ATOM 710 N N . LEU A 1 89 ? -0.814 -2.248 0.369 1.00 93.00 89 LEU A N 1
ATOM 711 C CA . LEU A 1 89 ? 0.372 -1.930 -0.412 1.00 93.00 89 LEU A CA 1
ATOM 712 C C . LEU A 1 89 ? 1.605 -2.444 0.331 1.00 93.00 89 LEU A C 1
ATOM 714 O O . LEU A 1 89 ? 1.837 -2.107 1.494 1.00 93.00 89 LEU A O 1
ATOM 718 N N . LYS A 1 90 ? 2.396 -3.265 -0.352 1.00 92.88 90 LYS A N 1
ATOM 719 C CA . LYS A 1 90 ? 3.610 -3.892 0.166 1.00 92.88 90 LYS A CA 1
ATOM 720 C C . LYS A 1 90 ? 4.801 -3.480 -0.684 1.00 92.88 90 LYS A C 1
ATOM 722 O O . LYS A 1 90 ? 4.778 -3.645 -1.901 1.00 92.88 90 LYS A O 1
ATOM 727 N N . LEU A 1 91 ? 5.860 -3.011 -0.032 1.00 91.69 91 LEU A N 1
ATOM 728 C CA . LEU A 1 91 ? 7.194 -2.974 -0.617 1.00 91.69 91 LEU A CA 1
ATOM 729 C C . LEU A 1 91 ? 7.857 -4.312 -0.336 1.00 91.69 91 LEU A C 1
ATOM 731 O O . LEU A 1 91 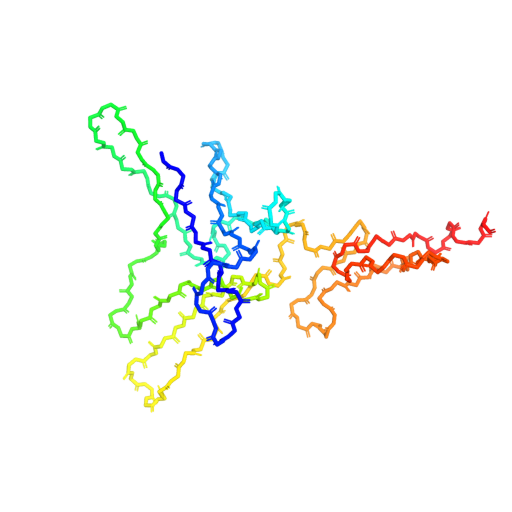? 8.079 -4.673 0.822 1.00 91.69 91 LEU A O 1
ATOM 735 N N . GLN A 1 92 ? 8.157 -5.041 -1.400 1.00 91.81 92 GLN A N 1
ATOM 736 C CA . GLN A 1 92 ? 8.855 -6.309 -1.329 1.00 91.81 92 GLN A CA 1
ATOM 737 C C . GLN A 1 92 ? 10.237 -6.193 -1.940 1.00 91.81 92 GLN A C 1
ATOM 739 O O . GLN A 1 92 ? 10.448 -5.432 -2.886 1.00 91.81 92 GLN A O 1
ATOM 744 N N . SER A 1 93 ? 11.160 -6.990 -1.422 1.00 89.94 93 SER A N 1
ATOM 745 C CA . SER A 1 93 ? 12.484 -7.121 -1.992 1.00 89.94 93 SER A CA 1
ATOM 746 C C . SER A 1 93 ? 12.986 -8.544 -2.015 1.00 89.94 93 SER A C 1
ATOM 748 O O . SER A 1 93 ? 12.649 -9.341 -1.145 1.00 89.94 93 SER A O 1
ATOM 750 N N . TRP A 1 94 ? 13.841 -8.800 -2.990 1.00 89.44 94 TRP A N 1
ATOM 751 C CA . TRP A 1 94 ? 14.543 -10.050 -3.183 1.00 89.44 94 TRP A CA 1
ATOM 752 C C . TRP A 1 94 ? 16.034 -9.740 -3.294 1.00 89.44 94 TRP A C 1
ATOM 754 O O . TRP A 1 94 ? 16.446 -8.991 -4.189 1.00 89.44 94 TRP A O 1
ATOM 764 N N . LEU A 1 95 ? 16.842 -10.285 -2.385 1.00 85.44 95 LEU A N 1
ATOM 765 C CA . LEU A 1 95 ? 18.297 -10.180 -2.465 1.00 85.44 95 LEU A CA 1
ATOM 766 C C . LEU A 1 95 ? 18.823 -11.320 -3.331 1.00 85.44 95 LEU A C 1
ATOM 768 O O . LEU A 1 95 ? 18.470 -12.477 -3.149 1.00 85.44 95 LEU A O 1
ATOM 772 N N . ARG A 1 96 ? 19.682 -11.008 -4.302 1.00 80.50 96 ARG A N 1
ATOM 773 C CA . ARG A 1 96 ? 20.254 -12.054 -5.168 1.00 80.50 96 ARG A CA 1
ATOM 774 C C . ARG A 1 96 ? 21.315 -12.903 -4.461 1.00 80.50 96 ARG A C 1
ATOM 776 O O . ARG A 1 96 ? 21.713 -13.935 -4.988 1.00 80.50 96 ARG A O 1
ATOM 783 N N . THR A 1 97 ? 21.805 -12.446 -3.312 1.00 78.88 97 THR A N 1
ATOM 784 C CA . THR A 1 97 ? 23.053 -12.916 -2.699 1.00 78.88 97 THR A CA 1
ATOM 785 C C . THR A 1 97 ? 22.873 -13.697 -1.402 1.00 78.88 97 THR A C 1
ATOM 787 O O . THR A 1 97 ? 23.852 -14.238 -0.904 1.00 78.88 97 THR A O 1
ATOM 790 N N . ASP A 1 98 ? 21.673 -13.741 -0.824 1.00 79.19 98 ASP A N 1
ATOM 791 C CA . ASP A 1 98 ? 21.426 -14.415 0.461 1.00 79.19 98 ASP A CA 1
ATOM 792 C C . ASP A 1 98 ? 21.089 -15.912 0.315 1.00 79.19 98 ASP A C 1
ATOM 794 O O . ASP A 1 98 ? 21.014 -16.628 1.311 1.00 79.19 98 ASP A O 1
ATOM 798 N N . GLY A 1 99 ? 20.930 -16.400 -0.921 1.00 80.06 99 GLY A N 1
ATOM 799 C CA . GLY A 1 99 ? 20.606 -17.795 -1.223 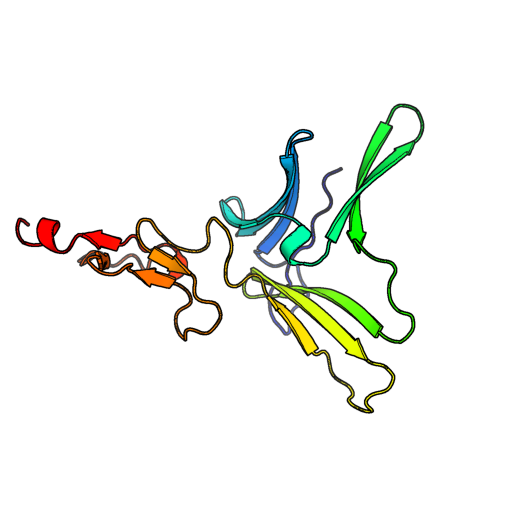1.00 80.06 99 GLY A CA 1
ATOM 800 C C . GLY A 1 99 ? 19.143 -18.169 -0.967 1.00 80.06 99 GLY A C 1
ATOM 801 O O . GLY A 1 99 ? 18.772 -19.320 -1.204 1.00 80.06 99 GLY A O 1
ATOM 802 N N . VAL A 1 100 ? 18.306 -17.223 -0.531 1.00 83.94 100 VAL A N 1
ATOM 803 C CA . VAL A 1 100 ? 16.882 -17.446 -0.279 1.00 83.94 100 VAL A CA 1
ATOM 804 C C . VAL A 1 100 ? 16.093 -17.065 -1.528 1.00 83.94 100 VAL A C 1
ATOM 806 O O . VAL A 1 100 ? 16.248 -15.983 -2.092 1.00 83.94 100 VAL A O 1
ATOM 809 N N . GLN A 1 101 ? 15.238 -17.975 -1.995 1.00 84.94 101 GLN A N 1
ATOM 810 C CA . GLN A 1 101 ? 14.430 -17.752 -3.192 1.00 84.94 101 GLN A CA 1
ATOM 811 C C . GLN A 1 101 ? 13.016 -17.275 -2.854 1.00 84.94 101 GLN A C 1
ATOM 813 O O . GLN A 1 101 ? 12.031 -17.912 -3.234 1.00 84.94 101 GLN A O 1
ATOM 818 N N . GLU A 1 102 ? 12.902 -16.155 -2.140 1.00 89.69 102 GLU A N 1
ATOM 819 C CA . GLU A 1 102 ? 11.597 -15.603 -1.782 1.00 89.69 102 GLU A CA 1
ATOM 820 C C . GLU A 1 102 ? 11.549 -14.071 -1.733 1.00 89.69 102 GLU A C 1
ATOM 822 O O . GLU A 1 102 ? 12.557 -13.369 -1.674 1.00 89.69 102 GLU A O 1
ATOM 827 N N . TRP A 1 103 ? 10.327 -13.539 -1.775 1.00 91.56 103 TRP A N 1
ATOM 828 C CA . TRP A 1 103 ? 10.081 -12.112 -1.600 1.00 91.56 103 TRP A CA 1
ATOM 829 C C . TRP A 1 103 ? 9.917 -11.781 -0.122 1.00 91.56 103 TRP A C 1
ATOM 831 O O . TRP A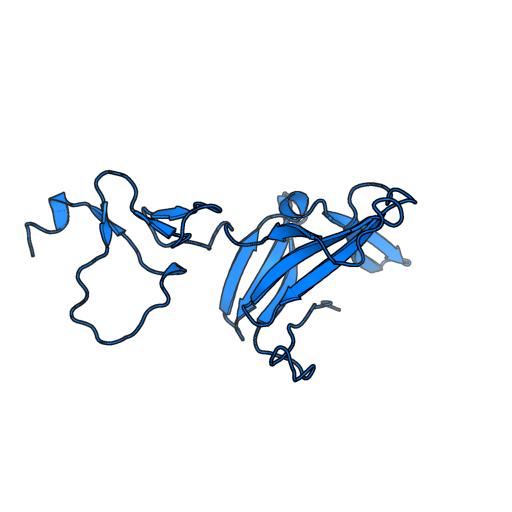 1 103 ? 8.951 -12.211 0.506 1.00 91.56 103 TRP A O 1
ATOM 841 N N . HIS A 1 104 ? 10.768 -10.904 0.398 1.00 91.25 104 HIS A N 1
ATOM 842 C CA . HIS A 1 104 ? 10.631 -10.374 1.749 1.00 91.25 104 HIS A CA 1
ATOM 843 C C . HIS A 1 104 ? 9.845 -9.067 1.738 1.00 91.25 104 HIS A C 1
ATOM 845 O O . HIS A 1 104 ? 10.119 -8.172 0.936 1.00 91.25 104 HIS A O 1
ATOM 851 N N . THR A 1 105 ? 8.872 -8.920 2.638 1.00 90.69 105 THR A N 1
ATOM 852 C CA . THR A 1 105 ? 8.164 -7.649 2.825 1.00 90.69 105 THR A CA 1
ATOM 853 C C . THR A 1 105 ? 8.983 -6.719 3.715 1.00 90.69 105 THR A C 1
ATOM 855 O O . THR A 1 105 ? 9.220 -7.011 4.880 1.00 90.69 105 THR A O 1
ATOM 858 N N . VAL A 1 106 ? 9.387 -5.581 3.153 1.00 89.38 106 VAL A N 1
ATOM 859 C CA . VAL A 1 106 ? 10.175 -4.538 3.829 1.00 89.38 106 VAL A CA 1
ATOM 860 C C . VAL A 1 106 ? 9.267 -3.501 4.485 1.00 89.38 106 VAL A C 1
ATOM 862 O O . VAL A 1 106 ? 9.566 -2.997 5.561 1.00 89.38 106 VAL A O 1
ATOM 865 N N . GLN A 1 107 ? 8.150 -3.170 3.832 1.00 88.94 107 GLN A N 1
ATOM 866 C CA . GLN A 1 107 ? 7.171 -2.209 4.335 1.00 88.94 107 GLN A CA 1
ATOM 867 C C . GLN A 1 107 ? 5.764 -2.613 3.903 1.00 88.94 107 GLN A C 1
ATOM 869 O O . GLN A 1 107 ? 5.566 -3.129 2.802 1.00 88.94 107 GLN A O 1
ATOM 874 N N . VAL A 1 108 ? 4.781 -2.322 4.752 1.00 90.12 108 VAL A N 1
ATOM 875 C CA . VAL A 1 108 ? 3.359 -2.568 4.500 1.00 90.12 108 VAL A CA 1
ATOM 876 C C . VAL A 1 108 ? 2.517 -1.353 4.897 1.00 90.12 108 VAL A C 1
ATOM 878 O O . VAL A 1 108 ? 2.864 -0.611 5.820 1.00 90.12 108 VAL A O 1
ATOM 881 N N . SER A 1 109 ? 1.396 -1.143 4.208 1.00 88.81 109 SER A N 1
ATOM 882 C CA . SER A 1 109 ? 0.470 -0.027 4.434 1.00 88.81 109 SER A CA 1
ATOM 883 C C . SER A 1 109 ? -0.416 -0.174 5.677 1.00 88.81 109 SER A C 1
ATOM 885 O O . SER A 1 109 ? -1.406 0.539 5.779 1.00 88.81 109 SER A O 1
ATOM 887 N N . THR A 1 110 ? -0.101 -1.055 6.630 1.00 81.94 110 THR A N 1
ATOM 888 C CA . THR A 1 110 ? -0.960 -1.350 7.795 1.00 81.94 110 THR A CA 1
ATOM 889 C C . THR A 1 110 ? -1.415 -0.098 8.551 1.00 81.94 110 THR A C 1
ATOM 891 O O . THR A 1 110 ? -2.570 -0.020 8.947 1.00 81.94 110 THR A O 1
ATOM 894 N N . CYS A 1 111 ? -0.547 0.912 8.691 1.00 78.31 111 CYS A N 1
ATOM 895 C CA . CYS A 1 111 ? -0.897 2.190 9.313 1.00 78.31 111 CYS A CA 1
ATOM 896 C C . CYS A 1 111 ? -0.755 3.352 8.328 1.00 78.31 111 CYS A C 1
ATOM 898 O O . CYS A 1 111 ? 0.359 3.738 7.970 1.00 78.31 111 CYS A O 1
ATOM 900 N N . GLY A 1 112 ? -1.889 3.914 7.908 1.00 69.00 112 GLY A N 1
ATOM 901 C CA . GLY A 1 112 ? -1.980 5.178 7.171 1.00 69.00 112 GLY A CA 1
ATOM 902 C C . GLY A 1 112 ? -2.768 6.226 7.943 1.00 69.00 112 GLY A C 1
ATOM 903 O O . GLY A 1 112 ? -3.306 5.955 9.013 1.00 69.00 112 GLY A O 1
ATOM 904 N N . ARG A 1 113 ? -2.868 7.434 7.384 1.00 61.31 113 ARG A N 1
ATOM 905 C CA . ARG A 1 113 ? -3.515 8.581 8.043 1.00 61.31 113 ARG A CA 1
ATOM 906 C C . ARG A 1 113 ? -5.028 8.408 8.222 1.00 61.31 113 ARG A C 1
ATOM 908 O O . ARG A 1 113 ? -5.607 9.076 9.065 1.00 61.31 113 ARG A O 1
ATOM 915 N N . SER A 1 114 ? -5.643 7.528 7.437 1.00 62.59 114 SER A N 1
ATOM 916 C CA . SER A 1 114 ? -7.065 7.166 7.502 1.00 62.59 114 SER A CA 1
ATOM 917 C C . SER A 1 114 ? -7.271 5.706 7.917 1.00 62.59 114 SER A C 1
ATOM 919 O O . SER A 1 114 ? -8.268 5.105 7.551 1.00 62.59 114 SER A O 1
ATOM 921 N N . GLY A 1 115 ? -6.285 5.105 8.590 1.00 67.81 115 GLY A N 1
ATOM 922 C CA . GLY A 1 115 ? -6.318 3.680 8.907 1.00 67.81 115 GLY A CA 1
ATOM 923 C C . GLY A 1 115 ? -7.172 3.310 10.118 1.00 67.81 115 GLY A C 1
ATOM 924 O O . GLY A 1 115 ? -7.535 2.150 10.214 1.00 67.81 115 GLY A O 1
ATOM 925 N N . CYS A 1 116 ? -7.455 4.249 11.029 1.00 80.44 116 CYS A N 1
ATOM 926 C CA . CYS A 1 116 ? -8.214 3.994 12.254 1.00 80.44 116 CYS A CA 1
ATOM 927 C C . CYS A 1 116 ? -9.204 5.135 12.551 1.00 80.44 116 CYS A C 1
ATOM 929 O O . CYS A 1 116 ? -8.944 6.281 12.170 1.00 80.44 116 CYS A O 1
ATOM 931 N N . GLY A 1 117 ? -10.317 4.821 13.224 1.00 80.38 117 GLY A N 1
ATOM 932 C CA . GLY A 1 117 ? -11.373 5.774 13.587 1.00 80.38 117 GLY A CA 1
ATOM 933 C C . GLY A 1 117 ? -10.942 6.866 14.578 1.00 80.38 117 GLY A C 1
ATOM 934 O O . GLY A 1 117 ? -9.821 6.879 15.099 1.00 80.38 117 GLY A O 1
ATOM 935 N N . ALA A 1 118 ? -11.829 7.812 14.867 1.00 86.12 118 ALA A N 1
ATOM 936 C CA . ALA A 1 118 ? -11.573 8.886 15.820 1.00 86.12 118 ALA A CA 1
ATOM 937 C C . ALA A 1 118 ? -11.183 8.337 17.206 1.00 86.12 118 ALA A C 1
ATOM 939 O O . ALA A 1 118 ? -11.720 7.334 17.676 1.00 86.12 118 ALA A O 1
ATOM 940 N N . PHE A 1 119 ? -10.231 9.013 17.860 1.00 89.44 119 PHE A N 1
ATOM 941 C CA . PHE A 1 119 ? -9.710 8.654 19.190 1.00 89.44 119 PHE A CA 1
ATOM 942 C C . PHE A 1 119 ? -9.099 7.246 19.297 1.00 89.44 119 PHE A C 1
ATOM 944 O O . PHE A 1 119 ? -8.989 6.675 20.385 1.00 89.44 119 PHE A O 1
ATOM 951 N N . SER A 1 120 ? -8.649 6.706 18.168 1.00 87.88 120 SER A N 1
ATOM 952 C CA . SER A 1 120 ? -7.916 5.449 18.095 1.00 87.88 120 SER A CA 1
ATOM 953 C C . SER A 1 120 ? -6.487 5.663 17.586 1.00 87.88 120 SER A C 1
ATOM 955 O O . SER A 1 120 ? -6.139 6.711 17.035 1.00 87.88 120 SER A O 1
ATOM 957 N N . ILE A 1 121 ? -5.635 4.667 17.806 1.00 87.56 121 ILE A N 1
ATOM 958 C CA . ILE A 1 121 ? -4.244 4.638 17.369 1.00 87.56 121 ILE A CA 1
ATOM 959 C C . ILE A 1 121 ? -3.987 3.393 16.525 1.00 87.56 121 ILE A C 1
ATOM 961 O O . ILE A 1 121 ? -4.471 2.303 16.836 1.00 87.56 121 ILE A O 1
ATOM 965 N N . CYS A 1 122 ? -3.193 3.565 15.466 1.00 86.38 122 CYS A N 1
ATOM 966 C CA . CYS A 1 122 ? -2.724 2.453 14.653 1.00 86.38 122 CYS A CA 1
ATOM 967 C C . CYS A 1 122 ? -1.391 1.900 15.174 1.00 86.38 122 CYS A C 1
ATOM 969 O O . CYS A 1 122 ? -0.417 2.643 15.306 1.00 86.38 122 CYS A O 1
ATOM 971 N N . SER A 1 123 ? -1.324 0.590 15.394 1.00 85.19 123 SER A N 1
ATOM 972 C CA . SER A 1 123 ? -0.131 -0.165 15.762 1.00 85.19 123 SER A CA 1
ATOM 973 C C . SER A 1 123 ? 0.143 -1.261 14.736 1.00 85.19 123 SER A C 1
ATOM 975 O O . SER A 1 123 ? -0.623 -2.208 14.588 1.00 85.19 123 SER A O 1
ATOM 977 N N . LYS A 1 124 ? 1.285 -1.166 14.045 1.00 78.44 124 LYS A N 1
ATOM 978 C CA . LYS A 1 124 ? 1.673 -2.120 12.989 1.00 78.44 124 LYS A CA 1
ATOM 979 C C . LYS A 1 124 ? 1.875 -3.553 13.495 1.00 78.44 124 LYS A C 1
ATOM 981 O O . LYS A 1 124 ? 1.740 -4.486 12.716 1.00 78.44 124 LYS A O 1
ATOM 986 N N . ASN A 1 125 ? 2.221 -3.710 14.773 1.00 77.94 125 ASN A N 1
ATOM 987 C CA . ASN A 1 125 ? 2.601 -4.996 15.366 1.00 77.94 125 ASN A CA 1
ATOM 988 C C . ASN A 1 125 ? 1.470 -5.628 16.192 1.00 77.94 125 ASN A C 1
ATOM 990 O O . ASN A 1 125 ? 1.663 -6.686 16.786 1.00 77.94 125 ASN A O 1
ATOM 994 N N . ALA A 1 126 ? 0.316 -4.967 16.284 1.00 77.94 126 ALA A N 1
ATOM 995 C CA . ALA A 1 126 ? -0.828 -5.485 17.015 1.00 77.94 126 ALA A CA 1
ATOM 996 C C . ALA A 1 126 ? -1.630 -6.468 16.150 1.00 77.94 126 ALA A C 1
ATOM 998 O O . ALA A 1 126 ? -1.708 -6.324 14.932 1.00 77.94 126 ALA A O 1
ATOM 999 N N . GLN A 1 127 ? -2.268 -7.451 16.792 1.00 74.75 127 GLN A N 1
ATOM 1000 C CA . GLN A 1 127 ? -3.153 -8.405 16.113 1.00 74.75 127 GLN A CA 1
ATOM 1001 C C . GLN A 1 127 ? -4.358 -7.705 15.461 1.00 74.75 127 GLN A C 1
ATOM 1003 O O . GLN A 1 127 ? -4.769 -8.076 14.365 1.00 74.75 127 GLN A O 1
ATOM 1008 N N . SER A 1 128 ? -4.887 -6.670 16.122 1.00 80.12 128 SER A N 1
ATOM 1009 C CA . SER A 1 128 ? -5.777 -5.671 15.526 1.00 80.12 128 SER A CA 1
ATOM 1010 C C . SER A 1 128 ? -4.983 -4.376 15.358 1.00 80.12 128 SER A C 1
ATOM 1012 O O . SER A 1 128 ? -4.574 -3.808 16.373 1.00 80.12 128 SER A O 1
ATOM 1014 N N . PRO A 1 129 ? -4.756 -3.892 14.124 1.00 80.69 129 PRO A N 1
ATOM 1015 C CA . PRO A 1 129 ? -3.970 -2.687 13.895 1.00 80.69 129 PRO A CA 1
ATOM 1016 C C . PRO A 1 129 ? -4.527 -1.451 14.592 1.00 80.69 129 PRO A C 1
ATOM 1018 O O . PRO A 1 129 ? -3.752 -0.593 14.987 1.00 80.69 129 PRO A O 1
ATOM 1021 N N . CYS A 1 130 ? -5.844 -1.355 14.769 1.00 85.62 130 CYS A N 1
ATOM 1022 C CA . CYS A 1 130 ? -6.482 -0.223 15.430 1.00 85.62 130 CYS A CA 1
ATOM 1023 C C . CYS A 1 130 ? -6.893 -0.583 16.856 1.00 85.62 130 CYS A C 1
ATOM 1025 O O . CYS A 1 130 ? -7.498 -1.635 17.081 1.00 85.62 130 CYS A O 1
ATOM 1027 N N . GLY A 1 131 ? -6.602 0.316 17.796 1.00 88.06 131 GLY A N 1
ATOM 1028 C CA . GLY A 1 131 ? -7.050 0.240 19.186 1.00 88.06 131 GLY A CA 1
ATOM 1029 C C . GLY A 1 131 ? -7.369 1.623 19.748 1.00 88.06 131 GLY A C 1
ATOM 1030 O O . GLY A 1 131 ? -6.812 2.622 19.297 1.00 88.06 131 GLY A O 1
ATOM 1031 N N . CYS A 1 132 ? -8.276 1.699 20.720 1.00 89.19 132 CYS A N 1
ATOM 1032 C CA . CYS A 1 132 ? -8.640 2.968 21.348 1.00 89.19 132 CYS A CA 1
ATOM 1033 C C . CYS A 1 132 ? -7.486 3.549 22.174 1.00 89.19 132 CYS A C 1
ATOM 1035 O O . CYS A 1 132 ? -6.700 2.815 22.780 1.00 89.19 132 CYS A O 1
ATOM 1037 N N . LEU A 1 133 ? -7.386 4.880 22.206 1.00 90.38 133 LEU A N 1
ATOM 1038 C CA . LEU A 1 133 ? -6.468 5.570 23.110 1.00 90.38 133 LEU A CA 1
ATOM 1039 C C . LEU A 1 133 ? -6.862 5.324 24.581 1.00 90.38 133 LEU A C 1
ATOM 1041 O O . LEU A 1 133 ? -8.037 5.081 24.868 1.00 90.38 133 LEU A O 1
ATOM 1045 N N . PRO A 1 134 ? -5.919 5.426 25.538 1.00 90.44 134 PRO A N 1
ATOM 1046 C CA . PRO A 1 134 ? -6.248 5.350 26.959 1.00 90.44 134 PRO A CA 1
ATOM 1047 C C . PRO A 1 134 ? -7.369 6.331 27.338 1.00 90.44 134 PRO A C 1
ATOM 1049 O O . PRO A 1 134 ? -7.299 7.512 27.004 1.00 90.44 134 PRO A O 1
ATOM 1052 N N . GLY A 1 135 ? -8.400 5.839 28.032 1.00 90.06 135 GLY A N 1
ATOM 1053 C CA . GLY A 1 135 ? -9.595 6.621 28.388 1.00 90.06 135 GLY A CA 1
ATOM 1054 C C . GLY A 1 135 ? -10.754 6.533 27.385 1.00 90.06 135 GLY A C 1
ATOM 1055 O O . GLY A 1 135 ? -11.810 7.115 27.638 1.00 90.06 135 GLY A O 1
ATOM 1056 N N . PHE A 1 136 ? -10.584 5.786 26.289 1.00 91.00 136 PHE A N 1
ATOM 1057 C CA . PHE A 1 136 ? -11.608 5.549 25.274 1.00 91.00 136 PHE A CA 1
ATOM 1058 C C . PHE A 1 136 ? -11.885 4.049 25.095 1.00 91.00 136 PHE A C 1
ATOM 1060 O O . PHE A 1 136 ? -11.003 3.211 25.285 1.00 91.00 136 PHE A O 1
ATOM 1067 N N . SER A 1 137 ? -13.105 3.715 24.687 1.00 88.81 137 SER A N 1
ATOM 1068 C CA . SER A 1 137 ? -13.550 2.363 24.330 1.00 88.81 137 SER A CA 1
ATOM 1069 C C . SER A 1 137 ? -14.338 2.406 23.023 1.00 88.81 137 SER A C 1
ATOM 1071 O O . SER A 1 137 ? -14.784 3.467 22.586 1.00 88.81 137 SER A O 1
ATOM 1073 N N . TYR A 1 138 ? -14.502 1.258 22.366 1.00 85.12 138 TYR A N 1
ATOM 1074 C CA . TYR A 1 138 ? -15.413 1.180 21.228 1.00 85.12 138 TYR A CA 1
ATOM 1075 C C . TYR A 1 138 ? -16.831 1.535 21.684 1.00 85.12 138 TYR A C 1
ATOM 1077 O O . TYR A 1 138 ? -17.242 1.175 22.789 1.00 85.12 138 TYR A O 1
ATOM 1085 N N . ALA A 1 139 ? -17.576 2.234 20.830 1.00 76.56 139 ALA A N 1
ATOM 1086 C CA . ALA A 1 139 ? -19.004 2.415 21.048 1.00 76.56 139 ALA A CA 1
ATOM 1087 C C . ALA A 1 139 ? -19.684 1.040 21.156 1.00 76.56 139 ALA A C 1
ATOM 1089 O O . ALA A 1 139 ? -19.442 0.170 20.313 1.00 76.56 139 ALA A O 1
ATOM 1090 N N . GLU A 1 140 ? -20.534 0.833 22.162 1.00 66.00 140 GLU A N 1
ATOM 1091 C CA . GLU A 1 140 ? -21.397 -0.346 22.187 1.00 66.00 140 GLU A CA 1
ATOM 1092 C C . GLU A 1 140 ? -22.466 -0.181 21.105 1.00 66.00 140 GLU A C 1
ATOM 1094 O O . GLU A 1 140 ? -23.450 0.536 21.269 1.00 66.00 140 GLU A O 1
ATOM 1099 N N . SER A 1 141 ? -22.248 -0.790 19.941 1.00 55.44 141 SER A N 1
ATOM 1100 C CA . SER A 1 141 ? -23.249 -0.805 18.881 1.00 55.44 141 SER A CA 1
ATOM 1101 C C . SER A 1 141 ? -24.192 -1.990 19.090 1.00 55.44 141 SER A C 1
ATOM 1103 O O . SER A 1 141 ? -23.794 -3.136 18.889 1.00 55.44 141 SER A O 1
ATOM 1105 N N . ASN A 1 142 ? -25.466 -1.708 19.374 1.00 47.91 142 ASN A N 1
ATOM 1106 C CA . ASN A 1 142 ? -26.578 -2.652 19.176 1.00 47.91 142 ASN A CA 1
ATOM 1107 C C . ASN A 1 142 ? -26.898 -2.881 17.683 1.00 47.91 142 ASN A C 1
ATOM 1109 O O . ASN A 1 142 ? -27.896 -3.518 17.349 1.00 47.91 142 ASN A O 1
ATOM 1113 N N . ASP A 1 143 ? -26.081 -2.333 16.780 1.00 46.38 143 ASP A N 1
ATOM 1114 C CA . ASP A 1 143 ? -26.361 -2.306 15.356 1.00 46.38 143 ASP A CA 1
ATOM 1115 C C . ASP A 1 143 ? -25.600 -3.404 14.606 1.00 46.38 143 ASP A C 1
ATOM 1117 O O . ASP A 1 143 ? -24.384 -3.567 14.721 1.00 46.38 143 ASP A O 1
ATOM 1121 N N . SER A 1 144 ? -26.358 -4.175 13.834 1.00 42.66 144 SER A N 1
ATOM 1122 C CA . SER A 1 144 ? -25.926 -5.384 13.120 1.00 42.66 144 SER A CA 1
ATOM 1123 C C . SER A 1 144 ? -25.142 -5.105 11.829 1.00 42.66 144 SER A C 1
ATOM 1125 O O . SER A 1 144 ? -24.832 -6.024 11.068 1.00 42.66 144 SER A O 1
ATOM 1127 N N . SER A 1 145 ? -24.777 -3.848 11.571 1.00 43.22 145 SER A N 1
ATOM 1128 C CA . SER A 1 145 ? -23.895 -3.487 10.468 1.00 43.22 145 SER A CA 1
ATOM 1129 C C . SER A 1 145 ? -22.442 -3.715 10.875 1.00 43.22 145 SER A C 1
ATOM 1131 O O . SER A 1 145 ? -21.867 -2.944 11.643 1.00 43.22 145 SER A O 1
ATOM 1133 N N . ALA A 1 146 ? -21.838 -4.781 10.351 1.00 41.25 146 ALA A N 1
ATOM 1134 C CA . ALA A 1 146 ? -20.416 -5.067 10.490 1.00 41.25 146 ALA A CA 1
ATOM 1135 C C . ALA A 1 146 ? -19.577 -3.946 9.848 1.00 41.25 146 ALA A C 1
ATOM 1137 O O . ALA A 1 146 ? -19.176 -4.034 8.690 1.00 41.25 146 ALA A O 1
ATOM 1138 N N . GLN A 1 147 ? -19.328 -2.871 10.597 1.00 50.09 147 GLN A N 1
ATOM 1139 C CA . GLN A 1 147 ? -18.305 -1.896 10.249 1.00 50.09 147 GLN A CA 1
ATOM 1140 C C . GLN A 1 147 ? -16.959 -2.608 10.331 1.00 50.09 1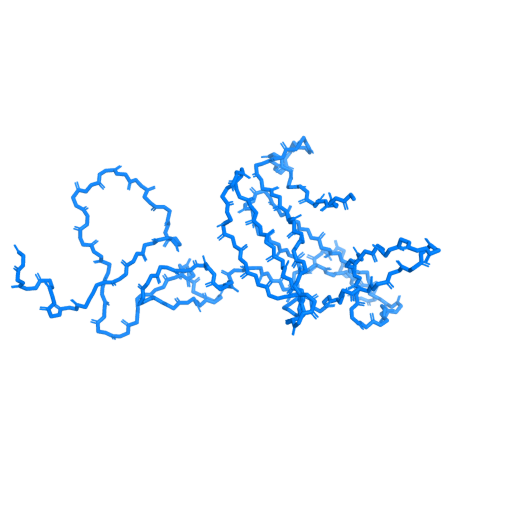47 GLN A C 1
ATOM 1142 O O . GLN A 1 147 ? -16.668 -3.281 11.332 1.00 50.09 147 GLN A O 1
ATOM 1147 N N . GLU A 1 148 ? -16.152 -2.494 9.280 1.00 54.91 148 GLU A N 1
ATOM 1148 C CA . GLU A 1 148 ? -14.849 -3.136 9.291 1.00 54.91 148 GLU A CA 1
ATOM 1149 C C . GLU A 1 148 ? -13.999 -2.601 10.462 1.00 54.91 148 GLU A C 1
ATOM 1151 O O . GLU A 1 148 ? -14.092 -1.420 10.810 1.00 54.91 148 GLU A O 1
ATOM 1156 N N . PRO A 1 149 ? -13.171 -3.447 11.106 1.00 52.50 149 PRO A N 1
ATOM 1157 C CA . PRO A 1 149 ? -12.516 -3.124 12.381 1.00 52.50 149 PRO A CA 1
ATOM 1158 C C . PRO A 1 149 ? -11.663 -1.848 12.369 1.00 52.50 149 PRO A C 1
ATOM 1160 O O . PRO A 1 149 ? -11.405 -1.267 13.420 1.00 52.50 149 PRO A O 1
ATOM 1163 N N . HIS A 1 150 ? -11.219 -1.430 11.186 1.00 58.44 150 HIS A N 1
ATOM 1164 C CA . HIS A 1 150 ? -10.355 -0.280 10.966 1.00 58.44 150 HIS A CA 1
ATOM 1165 C C . HIS A 1 150 ? -11.122 1.062 10.923 1.00 58.44 150 HIS A C 1
ATOM 1167 O O . HIS A 1 150 ? -10.513 2.114 11.049 1.00 58.44 150 HIS A O 1
ATOM 1173 N N . GLU A 1 151 ? -12.455 1.062 10.813 1.00 62.88 151 GLU A N 1
ATOM 1174 C CA . GLU A 1 151 ? -13.283 2.285 10.761 1.00 62.88 151 GLU A CA 1
ATOM 1175 C C . GLU A 1 151 ? -14.063 2.554 12.059 1.00 62.88 151 GLU A C 1
ATOM 1177 O O . GLU A 1 151 ? -14.888 3.463 12.114 1.00 62.88 151 GLU A O 1
ATOM 1182 N N . LYS A 1 152 ? -13.830 1.774 13.122 1.00 74.25 152 LYS A N 1
ATOM 1183 C CA . LYS A 1 152 ? -14.558 1.952 14.382 1.00 74.25 152 LYS A CA 1
ATOM 1184 C C . LYS A 1 152 ? -14.014 3.132 15.182 1.00 74.25 152 LYS A C 1
ATOM 1186 O O . LYS A 1 152 ? -12.850 3.132 15.585 1.00 74.25 152 LYS A O 1
ATOM 1191 N N . ASP A 1 153 ? -14.889 4.092 15.452 1.00 82.56 153 ASP A N 1
ATOM 1192 C CA . ASP A 1 153 ? -14.610 5.214 16.340 1.00 82.56 153 ASP A CA 1
ATOM 1193 C C . ASP A 1 153 ? -14.627 4.777 17.811 1.00 82.56 153 ASP A C 1
ATOM 1195 O O . ASP A 1 153 ? -15.368 3.872 18.216 1.00 82.56 153 ASP A O 1
ATOM 1199 N N . CYS A 1 154 ? -13.807 5.446 18.619 1.00 87.38 154 CYS A N 1
ATOM 1200 C CA . CYS A 1 154 ? -13.759 5.253 20.060 1.00 87.38 154 CYS A CA 1
ATOM 1201 C C . CYS A 1 154 ? -14.421 6.432 20.786 1.00 87.38 154 CYS A C 1
ATOM 1203 O O . CYS A 1 154 ? -14.253 7.589 20.404 1.00 87.38 154 CYS A O 1
ATOM 1205 N N . ILE A 1 155 ? -15.150 6.145 21.862 1.00 89.06 155 ILE A N 1
ATOM 1206 C CA . ILE A 1 155 ? -15.871 7.126 22.681 1.00 89.06 155 ILE A CA 1
ATOM 1207 C C . ILE A 1 155 ? -15.233 7.176 24.070 1.00 89.06 155 ILE A C 1
ATOM 1209 O O . ILE A 1 155 ? -14.734 6.171 24.578 1.00 89.06 155 ILE A O 1
ATOM 1213 N N . GLY A 1 156 ? -15.205 8.362 24.682 1.00 85.50 156 GLY A N 1
ATOM 1214 C CA . GLY A 1 156 ? -14.658 8.534 26.024 1.00 85.50 156 GLY A CA 1
ATOM 1215 C C . GLY A 1 156 ? -15.487 7.785 27.069 1.00 85.50 156 GLY A C 1
ATOM 1216 O O . GLY A 1 156 ? -16.714 7.883 27.084 1.00 85.50 156 GLY A O 1
ATOM 1217 N N . LEU A 1 157 ? -14.819 7.097 27.996 1.00 77.88 157 LEU A N 1
ATOM 1218 C CA . LEU A 1 157 ? -15.476 6.284 29.032 1.00 77.88 157 LEU A CA 1
ATOM 1219 C C . LEU A 1 157 ? -16.461 7.086 29.907 1.00 77.88 157 LEU A C 1
ATOM 1221 O O . LEU A 1 157 ? -17.472 6.553 30.357 1.00 77.88 157 LEU A O 1
ATOM 1225 N N . HIS A 1 158 ? -16.214 8.384 30.109 1.00 67.56 158 HIS A N 1
ATOM 1226 C CA . HIS A 1 158 ? -17.116 9.266 30.861 1.00 67.56 158 HIS A CA 1
ATOM 1227 C C . HIS A 1 158 ? -18.443 9.566 30.143 1.00 67.56 158 HIS A C 1
ATOM 1229 O O . HIS A 1 158 ? -19.421 9.896 30.806 1.00 67.56 158 HIS A O 1
ATOM 1235 N N . GLN A 1 159 ? -18.495 9.453 28.812 1.00 59.34 159 GLN A N 1
ATOM 1236 C CA . GLN A 1 159 ? -19.712 9.688 28.026 1.00 59.34 159 GLN A CA 1
ATOM 1237 C C . GLN A 1 159 ? -20.608 8.442 27.951 1.00 59.34 159 GLN A C 1
ATOM 1239 O O . GLN A 1 159 ? -21.807 8.579 27.738 1.00 59.34 159 GLN A O 1
ATOM 1244 N N . GLN A 1 160 ? -20.057 7.243 28.181 1.00 56.47 160 GLN A N 1
ATOM 1245 C CA . GLN A 1 160 ? -20.826 5.990 28.182 1.00 56.47 160 GLN A CA 1
ATOM 1246 C C . GLN A 1 160 ? -21.711 5.817 29.429 1.00 56.47 160 GLN A C 1
ATOM 1248 O O . GLN A 1 160 ? -22.699 5.105 29.366 1.00 56.47 160 GLN A O 1
ATOM 1253 N N . GLN A 1 161 ? -21.413 6.487 30.550 1.00 53.25 161 GLN A N 1
ATOM 1254 C CA . GLN A 1 161 ? -22.220 6.397 31.782 1.00 53.25 161 GLN A CA 1
ATOM 1255 C C . GLN A 1 161 ? -23.483 7.284 31.780 1.00 53.25 161 GLN A C 1
ATOM 1257 O O . GLN A 1 161 ? -24.182 7.354 32.789 1.00 53.25 161 GLN A O 1
ATOM 1262 N N . GLN A 1 162 ? -23.753 8.003 30.686 1.00 48.66 162 GLN A N 1
ATOM 1263 C CA . GLN A 1 162 ? -24.894 8.921 30.551 1.00 48.66 162 GLN A CA 1
ATOM 1264 C C . GLN A 1 162 ? -25.904 8.494 29.469 1.00 48.66 162 GLN A C 1
ATOM 1266 O O . GLN A 1 162 ? -26.832 9.252 29.185 1.00 48.66 162 GLN A O 1
ATOM 1271 N N . GLN A 1 163 ? -25.734 7.305 28.883 1.00 47.69 163 GLN A N 1
ATOM 1272 C CA . GLN A 1 163 ? -26.701 6.638 28.000 1.00 47.69 163 GLN A CA 1
ATOM 1273 C C . GLN A 1 163 ? -27.251 5.392 28.688 1.00 47.69 163 GLN A C 1
ATOM 1275 O O . GLN A 1 163 ? -28.447 5.106 28.465 1.00 47.69 163 GLN A O 1
#

Organism: Acer saccharum (NCBI:txid4024)